Protein AF-A0A1M6Q8V7-F1 (afdb_monomer)

Radius of gyration: 26.51 Å; Cα contacts (8 Å, |Δi|>4): 305; chains: 1; bounding box: 78×66×39 Å

Foldseek 3Di:
DDDDDDDDDDDDDDDDDDDDDPPPPVPPPVPFDKWKWFWADDDPQWTFTHTFADQDPDRTAHEDPVVSVVCPPAFGRFIKIFTADPVRYTPDIDGDFKDKHKWFWAAAPDQFWTWTHTNNDIDIAGEDPVCSVVSNPDDGRFIKIWMWGDDPPRPHHTYTPDIDGD

Structure (mmCIF, N/CA/C/O backbone):
data_AF-A0A1M6Q8V7-F1
#
_entry.id   AF-A0A1M6Q8V7-F1
#
loop_
_atom_site.group_PDB
_atom_site.id
_atom_site.type_symbol
_atom_site.label_atom_id
_atom_site.label_alt_id
_atom_site.label_comp_id
_atom_site.label_asym_id
_atom_site.label_entity_id
_atom_site.label_seq_id
_atom_site.pdbx_PDB_ins_code
_atom_site.Cartn_x
_atom_site.Cartn_y
_atom_site.Cartn_z
_atom_site.occupancy
_atom_site.B_iso_or_equiv
_atom_site.auth_seq_id
_atom_site.auth_comp_id
_atom_site.auth_asym_id
_atom_site.auth_atom_id
_atom_site.pdbx_PDB_model_num
ATOM 1 N N . MET A 1 1 ? 54.746 -54.503 -1.068 1.00 40.50 1 MET A N 1
ATOM 2 C CA . MET A 1 1 ? 55.202 -53.219 -1.640 1.00 40.50 1 MET A CA 1
ATOM 3 C C . MET A 1 1 ? 54.929 -52.118 -0.617 1.00 40.50 1 MET A C 1
ATOM 5 O O . MET A 1 1 ? 53.778 -51.964 -0.250 1.00 40.50 1 MET A O 1
ATOM 9 N N . LYS A 1 2 ? 56.002 -51.460 -0.138 1.00 38.53 2 LYS A N 1
ATOM 10 C CA . LYS A 1 2 ? 56.105 -50.197 0.644 1.00 38.53 2 LYS A CA 1
ATOM 11 C C . LYS A 1 2 ? 55.277 -50.088 1.949 1.00 38.53 2 LYS A C 1
ATOM 13 O O . LYS A 1 2 ? 54.084 -49.847 1.904 1.00 38.53 2 LYS A O 1
ATOM 18 N N . MET A 1 3 ? 55.810 -50.472 3.116 1.00 32.41 3 MET A N 1
ATOM 19 C CA . MET A 1 3 ? 56.759 -49.791 4.037 1.00 32.41 3 MET A CA 1
ATOM 20 C C . MET A 1 3 ? 56.140 -48.635 4.851 1.00 32.41 3 MET A C 1
ATOM 22 O O . MET A 1 3 ? 55.889 -47.554 4.331 1.00 32.41 3 MET A O 1
ATOM 26 N N . LYS A 1 4 ? 55.942 -48.900 6.154 1.00 43.25 4 LYS A N 1
ATOM 27 C CA . LYS A 1 4 ? 55.753 -47.914 7.227 1.00 43.25 4 LYS A CA 1
ATOM 28 C C . LYS A 1 4 ? 57.006 -47.044 7.331 1.00 43.25 4 LYS A C 1
ATOM 30 O O . LYS A 1 4 ? 58.093 -47.600 7.468 1.00 43.25 4 LYS A O 1
ATOM 35 N N . ILE A 1 5 ? 56.843 -45.724 7.375 1.00 42.91 5 ILE A N 1
ATOM 36 C CA . ILE A 1 5 ? 57.825 -44.822 7.982 1.00 42.91 5 ILE A CA 1
ATOM 37 C C . ILE A 1 5 ? 57.082 -43.883 8.929 1.00 42.91 5 ILE A C 1
ATOM 39 O O . ILE A 1 5 ? 56.205 -43.113 8.552 1.00 42.91 5 ILE A O 1
ATOM 43 N N . LEU A 1 6 ? 57.445 -44.068 10.190 1.00 34.81 6 LEU A N 1
ATOM 44 C CA . LEU A 1 6 ? 57.258 -43.201 11.332 1.00 34.81 6 LEU A CA 1
ATOM 45 C C . LEU A 1 6 ? 58.005 -41.875 11.087 1.00 34.81 6 LEU A C 1
ATOM 47 O O . LEU A 1 6 ? 59.057 -41.879 10.449 1.00 34.81 6 LEU A O 1
ATOM 51 N N . THR A 1 7 ? 57.559 -40.815 11.756 1.00 37.06 7 THR A N 1
ATOM 52 C CA . THR A 1 7 ? 58.383 -39.868 12.540 1.00 37.06 7 THR A CA 1
ATOM 53 C C . THR A 1 7 ? 58.221 -38.381 12.184 1.00 37.06 7 THR A C 1
ATOM 55 O O . THR A 1 7 ? 58.501 -37.938 11.078 1.00 37.06 7 THR A O 1
ATOM 58 N N . LEU A 1 8 ? 57.924 -37.649 13.263 1.00 31.33 8 LEU A N 1
ATOM 59 C CA . LEU A 1 8 ? 58.481 -36.365 13.695 1.00 31.33 8 LEU A CA 1
ATOM 60 C C . LEU A 1 8 ? 57.650 -35.093 13.460 1.00 31.33 8 LEU A C 1
ATOM 62 O O . LEU A 1 8 ? 57.595 -34.501 12.389 1.00 31.33 8 LEU A O 1
ATOM 66 N N . VAL A 1 9 ? 57.076 -34.662 14.583 1.00 35.31 9 VAL A N 1
ATOM 67 C CA . VAL A 1 9 ? 56.631 -33.311 14.912 1.00 35.31 9 VAL A CA 1
ATOM 68 C C . VAL A 1 9 ? 57.803 -32.336 14.790 1.00 35.31 9 VAL A C 1
ATOM 70 O O . VAL A 1 9 ? 58.847 -32.557 15.399 1.00 35.31 9 VAL A O 1
ATOM 73 N N . PHE A 1 10 ? 57.585 -31.216 14.103 1.00 34.28 10 PHE A N 1
ATOM 74 C CA . PHE A 1 10 ? 58.316 -29.975 14.347 1.00 34.28 10 PHE A CA 1
ATOM 75 C C . PHE A 1 10 ? 57.306 -28.848 14.553 1.00 34.28 10 PHE A C 1
ATOM 77 O O . PHE A 1 10 ? 56.595 -28.443 13.637 1.00 34.28 10 PHE A O 1
ATOM 84 N N . ILE A 1 11 ? 57.241 -28.369 15.793 1.00 37.28 11 ILE A N 1
ATOM 85 C CA . ILE A 1 11 ? 56.658 -27.077 16.143 1.00 37.28 11 ILE A CA 1
ATOM 86 C C . ILE A 1 11 ? 57.679 -26.024 15.717 1.00 37.28 11 ILE A C 1
ATOM 88 O O . ILE A 1 11 ? 58.816 -26.053 16.186 1.00 37.28 11 ILE A O 1
ATOM 92 N N . LEU A 1 12 ? 57.271 -25.085 14.866 1.00 30.94 12 LEU A N 1
ATOM 93 C CA . LEU A 1 12 ? 58.009 -23.846 14.658 1.00 30.94 12 LEU A CA 1
ATOM 94 C C . LEU A 1 12 ? 57.045 -22.674 14.826 1.00 30.94 12 LEU A C 1
ATOM 96 O O . LEU A 1 12 ? 56.241 -22.358 13.954 1.00 30.94 12 LEU A O 1
ATOM 100 N N . ILE A 1 13 ? 57.118 -22.078 16.011 1.00 38.06 13 ILE A N 1
ATOM 101 C CA . ILE A 1 13 ? 56.519 -20.791 16.342 1.00 38.06 13 ILE A CA 1
ATOM 102 C C . ILE A 1 13 ? 57.354 -19.730 15.626 1.00 38.06 13 ILE A C 1
ATOM 104 O O . ILE A 1 13 ? 58.537 -19.585 15.921 1.00 38.06 13 ILE A O 1
ATOM 108 N N . PHE A 1 14 ? 56.735 -18.967 14.729 1.00 35.34 14 PHE A N 1
ATOM 109 C CA . PHE A 1 14 ? 57.243 -17.655 14.342 1.00 35.34 14 PHE A CA 1
ATOM 110 C C . PHE A 1 14 ? 56.228 -16.598 14.765 1.00 35.34 14 PHE A C 1
ATOM 112 O O . PHE A 1 14 ? 55.215 -16.370 14.109 1.00 35.34 14 PHE A O 1
ATOM 119 N N . LEU A 1 15 ? 56.526 -15.965 15.902 1.00 33.78 15 LEU A N 1
ATOM 120 C CA . LEU A 1 15 ? 56.080 -14.612 16.194 1.00 33.78 15 LEU A CA 1
ATOM 121 C C . LEU A 1 15 ? 56.788 -13.695 15.190 1.00 33.78 15 LEU A C 1
ATOM 123 O O . LEU A 1 15 ? 58.005 -13.529 15.262 1.00 33.78 15 LEU A O 1
ATOM 127 N N . ILE A 1 16 ? 56.037 -13.092 14.274 1.00 40.97 16 ILE A N 1
ATOM 128 C CA . ILE A 1 16 ? 56.464 -11.859 13.616 1.00 40.97 16 ILE A CA 1
ATOM 129 C C . ILE A 1 16 ? 55.384 -10.827 13.895 1.00 40.97 16 ILE A C 1
ATOM 131 O O . ILE A 1 16 ? 54.350 -10.762 13.236 1.00 40.97 16 ILE A O 1
ATOM 135 N N . THR A 1 17 ? 55.647 -10.030 14.921 1.00 42.56 17 THR A N 1
ATOM 136 C CA . THR A 1 17 ? 55.065 -8.707 15.083 1.00 42.56 17 THR A CA 1
ATOM 137 C C . THR A 1 17 ? 55.663 -7.828 13.988 1.00 42.56 17 THR A C 1
ATOM 139 O O . THR A 1 17 ? 56.869 -7.588 13.986 1.00 42.56 17 THR A O 1
ATOM 142 N N . SER A 1 18 ? 54.847 -7.338 13.059 1.00 34.31 18 SER A N 1
ATOM 143 C CA . SER A 1 18 ? 55.169 -6.098 12.358 1.00 34.31 18 SER A CA 1
ATOM 144 C C . SER A 1 18 ? 53.894 -5.362 11.980 1.00 34.31 18 SER A C 1
ATOM 146 O O . SER A 1 18 ? 52.926 -5.944 11.497 1.00 34.31 18 SER A O 1
ATOM 148 N N . CYS A 1 19 ? 53.918 -4.081 12.316 1.00 28.62 19 CYS A N 1
ATOM 149 C CA . CYS A 1 19 ? 52.834 -3.125 12.283 1.00 28.62 19 CYS A CA 1
ATOM 150 C C . CYS A 1 19 ? 52.406 -2.726 10.864 1.00 28.62 19 CYS A C 1
ATOM 152 O O . CYS A 1 19 ? 53.222 -2.638 9.954 1.00 28.62 19 CYS A O 1
ATOM 154 N N . ASN A 1 20 ? 51.141 -2.304 10.805 1.00 37.97 20 ASN A N 1
ATOM 155 C CA . ASN A 1 20 ? 50.580 -1.259 9.949 1.00 37.97 20 ASN A CA 1
ATOM 156 C C . ASN A 1 20 ? 50.547 -1.510 8.437 1.00 37.97 20 ASN A C 1
ATOM 158 O O . ASN A 1 20 ? 51.471 -1.178 7.706 1.00 37.97 20 ASN A O 1
ATOM 162 N N . ASN A 1 21 ? 49.377 -1.946 7.976 1.00 34.28 21 ASN A N 1
ATOM 163 C CA . ASN A 1 21 ? 48.538 -1.129 7.097 1.00 34.28 21 ASN A CA 1
ATOM 164 C C . ASN A 1 21 ? 47.104 -1.645 7.210 1.00 34.28 21 ASN A C 1
ATOM 166 O O . ASN A 1 21 ? 46.651 -2.480 6.432 1.00 34.28 21 ASN A O 1
ATOM 170 N N . THR A 1 22 ? 46.392 -1.168 8.229 1.00 39.44 22 THR A N 1
ATOM 171 C CA . THR A 1 22 ? 44.934 -1.238 8.228 1.00 39.44 22 THR A CA 1
ATOM 172 C C . THR A 1 22 ? 44.477 -0.177 7.236 1.00 39.44 22 THR A C 1
ATOM 174 O O . THR A 1 22 ? 44.312 0.988 7.594 1.00 39.44 22 THR A O 1
ATOM 177 N N . GLU A 1 23 ? 44.350 -0.556 5.963 1.00 38.31 23 GLU A N 1
ATOM 178 C CA . GLU A 1 23 ? 43.468 0.178 5.066 1.00 38.31 23 GLU A CA 1
ATOM 179 C C . GLU A 1 23 ? 42.097 0.167 5.730 1.00 38.31 23 GLU A C 1
ATOM 181 O O . GLU A 1 23 ? 41.449 -0.868 5.895 1.00 38.31 23 GLU A O 1
ATOM 186 N N . ASN A 1 24 ? 41.724 1.341 6.222 1.00 35.06 24 ASN A N 1
ATOM 187 C CA . ASN A 1 24 ? 40.404 1.636 6.721 1.00 35.06 24 ASN A CA 1
ATOM 188 C C . ASN A 1 24 ? 39.493 1.612 5.492 1.00 35.06 24 ASN A C 1
ATOM 190 O O . ASN A 1 24 ? 39.280 2.632 4.839 1.00 35.06 24 ASN A O 1
ATOM 194 N N . ILE A 1 25 ? 39.056 0.411 5.106 1.00 41.09 25 ILE A N 1
ATOM 195 C CA . ILE A 1 25 ? 37.939 0.249 4.190 1.00 41.09 25 ILE A CA 1
ATOM 196 C C . ILE A 1 25 ? 36.746 0.748 4.985 1.00 41.09 25 ILE A C 1
ATOM 198 O O . ILE A 1 25 ? 36.160 0.025 5.794 1.00 41.09 25 ILE A O 1
ATOM 202 N N . ASP A 1 26 ? 36.467 2.030 4.792 1.00 41.31 26 ASP A N 1
ATOM 203 C CA . ASP A 1 26 ? 35.243 2.684 5.199 1.00 41.31 26 ASP A CA 1
ATOM 204 C C . ASP A 1 26 ? 34.119 1.958 4.447 1.00 41.31 26 ASP A C 1
ATOM 206 O O . ASP A 1 26 ? 33.733 2.313 3.333 1.00 41.31 26 ASP A O 1
ATOM 210 N N . ASN A 1 27 ? 33.666 0.837 5.017 1.00 39.06 27 ASN A N 1
ATOM 211 C CA . ASN A 1 27 ? 32.481 0.098 4.604 1.00 39.06 27 ASN A CA 1
ATOM 212 C C . ASN A 1 27 ? 31.266 0.946 4.977 1.00 39.06 27 ASN A C 1
ATOM 214 O O . ASN A 1 27 ? 30.419 0.555 5.779 1.00 39.06 27 ASN A O 1
ATOM 218 N N . ASN A 1 28 ? 31.171 2.119 4.364 1.00 39.97 28 ASN A N 1
ATOM 219 C CA . ASN A 1 28 ? 29.936 2.850 4.251 1.00 39.97 28 ASN A CA 1
ATOM 220 C C . ASN A 1 28 ? 29.130 2.130 3.162 1.00 39.97 28 ASN A C 1
ATOM 222 O O . ASN A 1 28 ? 28.986 2.603 2.036 1.00 39.97 28 ASN A O 1
ATOM 226 N N . GLN A 1 29 ? 28.676 0.908 3.478 1.00 38.41 29 GLN A N 1
ATOM 227 C CA . GLN A 1 29 ? 27.572 0.300 2.753 1.00 38.41 29 GLN A CA 1
ATOM 228 C C . GLN A 1 29 ? 26.387 1.223 2.993 1.00 38.41 29 GLN A C 1
ATOM 230 O O . GLN A 1 29 ? 25.721 1.151 4.027 1.00 38.41 29 GLN A O 1
ATOM 235 N N . GLU A 1 30 ? 26.205 2.153 2.060 1.00 45.81 30 GLU A N 1
ATOM 236 C CA . GLU A 1 30 ? 25.068 3.047 1.993 1.00 45.81 30 GLU A CA 1
ATOM 237 C C . GLU A 1 30 ? 23.825 2.175 2.164 1.00 45.81 30 GLU A C 1
ATOM 239 O O . GLU A 1 30 ? 23.551 1.276 1.366 1.00 45.81 30 GLU A O 1
ATOM 244 N N . LYS A 1 31 ? 23.164 2.328 3.313 1.00 45.94 31 LYS A N 1
ATOM 245 C CA . LYS A 1 31 ? 22.067 1.464 3.728 1.00 45.94 31 LYS A CA 1
ATOM 246 C C . LYS A 1 31 ? 20.936 1.693 2.733 1.00 45.94 31 LYS A C 1
ATOM 248 O O . LYS A 1 31 ? 20.206 2.670 2.862 1.00 45.94 31 LYS A O 1
ATOM 253 N N . SER A 1 32 ? 20.839 0.838 1.714 1.00 63.41 32 SER A N 1
ATOM 254 C CA . SER A 1 32 ? 19.838 0.975 0.661 1.00 63.41 32 SER A CA 1
ATOM 255 C C . SER A 1 32 ? 18.462 0.990 1.316 1.00 63.41 32 SER A C 1
ATOM 257 O O . SER A 1 32 ? 18.070 0.002 1.945 1.00 63.41 32 SER A O 1
ATOM 259 N N . VAL A 1 33 ? 17.758 2.115 1.227 1.00 79.69 33 VAL A N 1
ATOM 260 C CA . VAL A 1 33 ? 16.410 2.237 1.778 1.00 79.69 33 VAL A CA 1
ATOM 261 C C . VAL A 1 33 ? 15.487 1.391 0.909 1.00 79.69 33 VAL A C 1
ATOM 263 O O . VAL A 1 33 ? 15.393 1.609 -0.297 1.00 79.69 33 VAL A O 1
ATOM 266 N N . GLU A 1 34 ? 14.840 0.398 1.513 1.00 91.19 34 GLU A N 1
ATOM 267 C CA . GLU A 1 34 ? 13.800 -0.382 0.848 1.00 91.19 34 GLU A CA 1
ATOM 268 C C . GLU A 1 34 ? 12.462 0.353 0.975 1.00 91.19 34 GLU A C 1
ATOM 270 O O . GLU A 1 34 ? 11.991 0.680 2.071 1.00 91.19 34 GLU A O 1
ATOM 275 N N . TYR A 1 35 ? 11.858 0.630 -0.174 1.00 95.06 35 TYR A N 1
ATOM 276 C CA . TYR A 1 35 ? 10.558 1.266 -0.286 1.00 95.06 35 TYR A CA 1
ATOM 277 C C . TYR A 1 35 ? 9.493 0.194 -0.438 1.00 95.06 35 TYR A C 1
ATOM 279 O O . TYR A 1 35 ? 9.713 -0.840 -1.068 1.00 95.06 35 TYR A O 1
ATOM 287 N N . ILE A 1 36 ? 8.318 0.462 0.117 1.00 95.44 36 ILE A N 1
ATOM 288 C CA . ILE A 1 36 ? 7.144 -0.383 -0.048 1.00 95.44 36 ILE A CA 1
ATOM 289 C C . ILE A 1 36 ? 6.040 0.480 -0.622 1.00 95.44 36 ILE A C 1
ATOM 291 O O . ILE A 1 36 ? 5.801 1.599 -0.155 1.00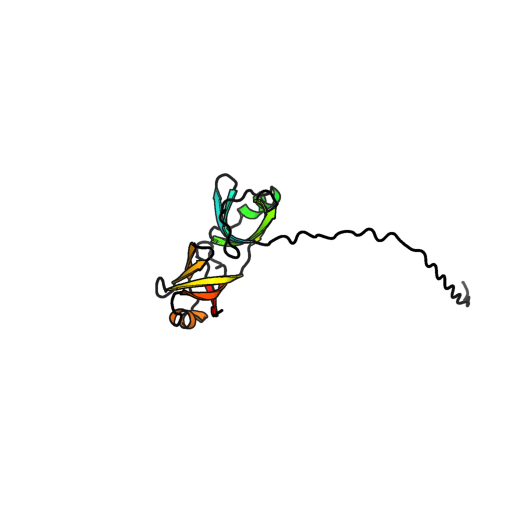 95.44 36 ILE A O 1
ATOM 295 N N . GLY A 1 37 ? 5.372 -0.041 -1.643 1.00 94.75 37 GLY A N 1
ATOM 296 C CA . GLY A 1 37 ? 4.335 0.695 -2.336 1.00 94.75 37 GLY A CA 1
ATOM 297 C C . GLY A 1 37 ? 3.271 -0.188 -2.956 1.00 94.75 37 GLY A C 1
ATOM 298 O O . GLY A 1 37 ? 3.371 -1.414 -2.980 1.00 94.75 37 GLY A O 1
ATOM 299 N N . ILE A 1 38 ? 2.245 0.484 -3.461 1.00 93.94 38 ILE A N 1
ATOM 300 C CA . ILE A 1 38 ? 1.154 -0.107 -4.224 1.00 93.94 38 ILE A CA 1
ATOM 301 C C . ILE A 1 38 ? 1.376 0.270 -5.685 1.00 93.94 38 ILE A C 1
ATOM 303 O O . ILE A 1 38 ? 1.342 1.452 -6.044 1.00 93.94 38 ILE A O 1
ATOM 307 N N . TYR A 1 39 ? 1.633 -0.726 -6.525 1.00 94.31 39 TYR A N 1
ATOM 308 C CA . TYR A 1 39 ? 1.856 -0.525 -7.950 1.00 94.31 39 TYR A CA 1
ATOM 309 C C . TYR A 1 39 ? 0.550 -0.154 -8.662 1.00 94.31 39 TYR A C 1
ATOM 311 O O . TYR A 1 39 ? -0.456 -0.841 -8.538 1.00 94.31 39 TYR A O 1
ATOM 319 N N . GLN A 1 40 ? 0.555 0.930 -9.432 1.00 93.06 40 GLN A N 1
ATOM 320 C CA . GLN A 1 40 ? -0.625 1.479 -10.110 1.00 93.06 40 GLN A CA 1
ATOM 321 C C . GLN A 1 40 ? -0.610 1.272 -11.633 1.00 93.06 40 GLN A C 1
ATOM 323 O O . GLN A 1 40 ? -1.587 1.616 -12.299 1.00 93.06 40 GLN A O 1
ATOM 328 N N . GLY A 1 41 ? 0.469 0.712 -12.189 1.00 93.31 41 GLY A N 1
ATOM 329 C CA . GLY A 1 41 ? 0.632 0.469 -13.627 1.00 93.31 41 GLY A CA 1
ATOM 330 C C . GLY A 1 41 ? 1.807 1.224 -14.260 1.00 93.31 41 GLY A C 1
ATOM 331 O O . GLY A 1 41 ? 2.505 2.000 -13.601 1.00 93.31 41 GLY A O 1
ATOM 332 N N . LEU A 1 42 ? 2.028 0.990 -15.558 1.00 94.06 42 LEU A N 1
ATOM 333 C CA . LEU A 1 42 ? 2.999 1.723 -16.377 1.00 94.06 42 LEU A CA 1
ATOM 334 C C . LEU A 1 42 ? 2.350 2.931 -17.063 1.00 94.06 42 LEU A C 1
ATOM 336 O O . LEU A 1 42 ? 1.278 2.818 -17.653 1.00 94.06 42 LEU A O 1
ATOM 340 N N . TYR A 1 43 ? 3.043 4.070 -17.044 1.00 91.56 43 TYR A N 1
ATOM 341 C CA . TYR A 1 43 ? 2.656 5.296 -17.742 1.00 91.56 43 TYR A CA 1
ATOM 342 C C . TYR A 1 43 ? 3.897 5.940 -18.367 1.00 91.56 43 TYR A C 1
ATOM 344 O O . TYR A 1 43 ? 4.800 6.360 -17.644 1.00 91.56 43 TYR A O 1
ATOM 352 N N . ASN A 1 44 ? 3.940 6.048 -19.700 1.00 89.56 44 ASN A N 1
ATOM 353 C CA . ASN A 1 44 ? 5.088 6.595 -20.444 1.00 89.56 44 ASN A CA 1
ATOM 354 C C . ASN A 1 44 ? 6.431 5.975 -19.997 1.00 89.56 44 ASN A C 1
ATOM 356 O O . ASN A 1 44 ? 7.346 6.697 -19.604 1.00 89.56 44 ASN A O 1
ATOM 360 N N . ASP A 1 45 ? 6.505 4.640 -19.977 1.00 88.62 45 ASP A N 1
ATOM 361 C CA . ASP A 1 45 ? 7.660 3.832 -19.536 1.00 88.62 45 ASP A CA 1
ATOM 362 C C . ASP A 1 45 ? 8.095 3.997 -18.067 1.00 88.62 45 ASP A C 1
ATOM 364 O O . ASP A 1 45 ? 9.108 3.433 -17.649 1.00 88.62 45 ASP A O 1
ATOM 368 N N . ASN A 1 46 ? 7.318 4.719 -17.258 1.00 94.75 46 ASN A N 1
ATOM 369 C CA . ASN A 1 46 ? 7.534 4.831 -15.819 1.00 94.75 46 ASN A CA 1
ATOM 370 C C . ASN A 1 46 ? 6.543 3.956 -15.054 1.00 94.75 46 ASN A C 1
ATOM 372 O O . ASN A 1 46 ? 5.369 3.870 -15.417 1.00 94.75 46 ASN A O 1
ATOM 376 N N . ALA A 1 47 ? 6.989 3.362 -13.950 1.00 95.94 47 ALA A N 1
ATOM 377 C CA . ALA A 1 47 ? 6.088 2.739 -12.994 1.00 95.94 47 ALA A CA 1
ATOM 378 C C . ALA A 1 47 ? 5.440 3.809 -12.120 1.00 95.94 47 ALA A C 1
ATOM 380 O O . ALA A 1 47 ? 6.130 4.625 -11.502 1.00 95.94 47 ALA A O 1
ATOM 381 N N . LYS A 1 48 ? 4.109 3.783 -12.042 1.00 95.69 48 LYS A N 1
ATOM 382 C CA . LYS A 1 48 ? 3.371 4.567 -11.061 1.00 95.69 48 LYS A CA 1
ATOM 383 C C . LYS A 1 48 ? 3.216 3.751 -9.785 1.00 95.69 48 LYS A C 1
ATOM 385 O O . LYS A 1 48 ? 2.697 2.641 -9.837 1.00 95.69 48 LYS A O 1
ATOM 390 N N . ILE A 1 49 ? 3.700 4.270 -8.663 1.00 94.88 49 ILE A N 1
ATOM 391 C CA . ILE A 1 49 ? 3.725 3.566 -7.377 1.00 94.88 49 ILE A CA 1
ATOM 392 C C . ILE A 1 49 ? 3.345 4.541 -6.273 1.00 94.88 49 ILE A C 1
ATOM 394 O O . ILE A 1 49 ? 3.984 5.579 -6.104 1.00 94.88 49 ILE A O 1
ATOM 398 N N . ASP A 1 50 ? 2.334 4.186 -5.491 1.00 93.56 50 ASP A N 1
ATOM 399 C CA . ASP A 1 50 ? 2.023 4.894 -4.256 1.00 93.56 50 ASP A CA 1
ATOM 400 C C . ASP A 1 50 ? 2.867 4.317 -3.117 1.00 93.56 50 ASP A C 1
ATOM 402 O O . ASP A 1 50 ? 2.628 3.202 -2.662 1.00 93.56 50 ASP A O 1
ATOM 406 N N . VAL A 1 51 ? 3.888 5.060 -2.687 1.00 94.38 51 VAL A N 1
ATOM 407 C CA . VAL A 1 51 ? 4.759 4.680 -1.565 1.00 94.38 51 VAL A CA 1
ATOM 408 C C . VAL A 1 51 ? 4.001 4.827 -0.248 1.00 94.38 51 VAL A C 1
ATOM 410 O O . VAL A 1 51 ? 3.377 5.861 -0.004 1.00 94.38 51 VAL A O 1
ATOM 413 N N . ILE A 1 52 ? 4.060 3.798 0.602 1.00 93.06 52 ILE A N 1
ATOM 414 C CA . ILE A 1 52 ? 3.239 3.718 1.821 1.00 93.06 52 ILE A CA 1
ATOM 415 C C . ILE A 1 52 ? 4.051 3.634 3.120 1.00 93.06 52 ILE A C 1
ATOM 417 O O . ILE A 1 52 ? 3.570 4.083 4.160 1.00 93.06 52 ILE A O 1
ATOM 421 N N . ASN A 1 53 ? 5.283 3.110 3.099 1.00 89.75 53 ASN A N 1
ATOM 422 C CA . ASN A 1 53 ? 6.063 2.906 4.329 1.00 89.75 53 ASN A CA 1
ATOM 423 C C . ASN A 1 53 ? 6.819 4.152 4.812 1.00 89.75 53 ASN A C 1
ATOM 425 O O . ASN A 1 53 ? 7.090 4.260 6.008 1.00 89.75 53 ASN A O 1
ATOM 429 N N . ILE A 1 54 ? 7.146 5.084 3.914 1.00 86.12 54 ILE A N 1
ATOM 430 C CA . ILE A 1 54 ? 7.855 6.327 4.239 1.00 86.12 54 ILE A CA 1
ATOM 431 C C . ILE A 1 54 ? 7.269 7.526 3.480 1.00 86.12 54 ILE A C 1
ATOM 433 O O . ILE A 1 54 ? 6.730 7.332 2.386 1.00 86.12 54 ILE A O 1
ATOM 437 N N . PRO A 1 55 ? 7.371 8.755 4.025 1.00 83.62 55 PRO A N 1
ATOM 438 C CA . PRO A 1 55 ? 6.926 9.954 3.325 1.00 83.62 55 PRO A CA 1
ATOM 439 C C . PRO A 1 55 ? 7.695 10.117 2.020 1.00 83.62 55 PRO A C 1
ATOM 441 O O . PRO A 1 55 ? 8.923 10.219 2.021 1.00 83.62 55 PRO A O 1
ATOM 444 N N . TYR A 1 56 ? 6.974 10.116 0.903 1.00 83.00 56 TYR A N 1
ATOM 445 C CA . TYR A 1 56 ? 7.582 10.247 -0.411 1.00 83.00 56 TYR A CA 1
ATOM 446 C C . TYR A 1 56 ? 6.596 10.906 -1.379 1.00 83.00 56 TYR A C 1
ATOM 448 O O . TYR A 1 56 ? 5.492 10.413 -1.604 1.00 83.00 56 TYR A O 1
ATOM 456 N N . GLU A 1 57 ? 6.979 12.062 -1.917 1.00 80.69 57 GLU A N 1
ATOM 457 C CA . GLU A 1 57 ? 6.086 12.906 -2.726 1.00 80.69 57 GLU A CA 1
ATOM 458 C C . GLU A 1 57 ? 6.020 12.469 -4.195 1.00 80.69 57 GLU A C 1
ATOM 460 O O . GLU A 1 57 ? 5.062 12.782 -4.905 1.00 80.69 57 GLU A O 1
ATOM 465 N N . TYR A 1 58 ? 7.014 11.709 -4.658 1.00 84.44 58 TYR A N 1
ATOM 466 C CA . TYR A 1 58 ? 7.065 11.199 -6.022 1.00 84.44 58 TYR A CA 1
ATOM 467 C C . TYR A 1 58 ? 6.344 9.856 -6.121 1.00 84.44 58 TYR A C 1
ATOM 469 O O . TYR A 1 58 ? 6.541 8.963 -5.306 1.00 84.44 58 TYR A O 1
ATOM 477 N N . ASN A 1 59 ? 5.527 9.684 -7.155 1.00 90.94 59 ASN A N 1
ATOM 478 C CA . ASN A 1 59 ? 4.851 8.414 -7.424 1.00 90.94 59 ASN A CA 1
ATOM 479 C C . ASN A 1 59 ? 5.108 7.882 -8.833 1.00 90.94 59 ASN A C 1
ATOM 481 O O . ASN A 1 59 ? 4.433 6.954 -9.252 1.00 90.94 59 ASN A O 1
ATOM 485 N N . SER A 1 60 ? 6.040 8.475 -9.579 1.00 94.81 60 SER A N 1
ATOM 486 C CA . SER A 1 60 ? 6.387 8.072 -10.941 1.00 94.81 60 SER A CA 1
ATOM 487 C C . SER A 1 60 ? 7.878 7.802 -11.010 1.00 94.81 60 SER A C 1
ATOM 489 O O . SER A 1 60 ? 8.680 8.714 -10.813 1.00 94.81 60 SER A O 1
ATOM 491 N N . PHE A 1 61 ? 8.236 6.563 -11.321 1.00 95.75 61 PHE A N 1
ATOM 492 C CA . PHE A 1 61 ? 9.604 6.078 -11.235 1.00 95.75 61 PHE A CA 1
ATOM 493 C C . PHE A 1 61 ? 10.075 5.535 -12.573 1.00 95.75 61 PHE A C 1
ATOM 495 O O . PHE A 1 61 ? 9.386 4.738 -13.215 1.00 95.75 61 PHE A O 1
ATOM 502 N N . LYS A 1 62 ? 11.284 5.931 -12.968 1.00 96.25 62 LYS A N 1
ATOM 503 C CA . LYS A 1 62 ? 11.974 5.287 -14.085 1.00 96.25 62 LYS A CA 1
ATOM 504 C C . LYS A 1 62 ? 12.385 3.881 -13.676 1.00 96.25 62 LYS A C 1
ATOM 506 O O . LYS A 1 62 ? 12.660 3.626 -12.507 1.00 96.25 62 LYS A O 1
ATOM 511 N N . LEU A 1 63 ? 12.471 2.993 -14.653 1.00 96.75 63 LEU A N 1
ATOM 512 C CA . LEU A 1 63 ? 12.847 1.601 -14.443 1.00 96.75 63 LEU A CA 1
ATOM 513 C C . LEU A 1 63 ? 14.218 1.325 -15.055 1.00 96.75 63 LEU A C 1
ATOM 515 O O . LEU A 1 63 ? 14.493 1.766 -16.178 1.00 96.75 63 LEU A O 1
ATOM 519 N N . SER A 1 64 ? 15.060 0.580 -14.336 1.00 95.81 64 SER A N 1
ATOM 520 C CA . SER A 1 64 ? 16.239 -0.048 -14.931 1.00 95.81 64 SER A CA 1
ATOM 521 C C . SER A 1 64 ? 15.815 -1.039 -16.020 1.00 95.81 64 SER A C 1
ATOM 523 O O . SER A 1 64 ? 14.672 -1.502 -16.051 1.00 95.81 64 SER A O 1
ATOM 525 N N . GLU A 1 65 ? 16.726 -1.373 -16.932 1.00 93.62 65 GLU A N 1
ATOM 526 C CA . GLU A 1 65 ? 16.409 -2.293 -18.030 1.00 93.62 65 GLU A CA 1
ATOM 527 C C . GLU A 1 65 ? 16.014 -3.689 -17.523 1.00 93.62 65 GLU A C 1
ATOM 529 O O . GLU A 1 65 ? 15.074 -4.294 -18.039 1.00 93.62 65 GLU A O 1
ATOM 534 N N . ASP A 1 66 ? 16.655 -4.149 -16.447 1.00 91.69 66 ASP A N 1
ATOM 535 C CA . ASP A 1 66 ? 16.340 -5.426 -15.803 1.00 91.69 66 ASP A CA 1
ATOM 536 C C . ASP A 1 66 ? 14.913 -5.428 -15.226 1.00 91.69 66 ASP A C 1
ATOM 538 O O . ASP A 1 66 ? 14.156 -6.382 -15.422 1.00 91.69 66 ASP A O 1
ATOM 542 N N . VAL A 1 67 ? 14.496 -4.326 -14.590 1.00 95.50 67 VAL A N 1
ATOM 543 C CA . VAL A 1 67 ? 13.159 -4.198 -13.985 1.00 95.50 67 VAL A CA 1
ATOM 544 C C . VAL A 1 67 ? 12.058 -4.029 -15.036 1.00 95.50 67 VAL A C 1
ATOM 546 O O . VAL A 1 67 ? 10.950 -4.538 -14.855 1.00 95.50 67 VAL A O 1
ATOM 549 N N . LYS A 1 68 ? 12.332 -3.372 -16.172 1.00 93.88 68 LYS A N 1
ATOM 550 C CA . LYS A 1 68 ? 11.342 -3.228 -17.261 1.00 93.88 68 LYS A CA 1
ATOM 551 C C . LYS A 1 68 ? 10.818 -4.566 -17.768 1.00 93.88 68 LYS A C 1
ATOM 553 O O . LYS A 1 68 ? 9.684 -4.635 -18.242 1.00 93.88 68 LYS A O 1
ATOM 558 N N . ASN A 1 69 ? 11.638 -5.612 -17.719 1.00 87.75 69 ASN A N 1
ATOM 559 C CA . ASN A 1 69 ? 11.220 -6.936 -18.156 1.00 87.75 69 ASN A CA 1
ATOM 560 C C . ASN A 1 69 ? 10.420 -7.673 -17.081 1.00 87.75 69 ASN A C 1
ATOM 562 O O . ASN A 1 69 ? 9.418 -8.289 -17.429 1.00 87.75 69 ASN A O 1
ATOM 566 N N . SER A 1 70 ? 10.795 -7.562 -15.803 1.00 89.25 70 SER A N 1
ATOM 567 C CA . SER A 1 70 ? 10.095 -8.254 -14.711 1.00 89.25 70 SER A CA 1
ATOM 568 C C . SER A 1 70 ? 8.734 -7.643 -14.369 1.00 89.25 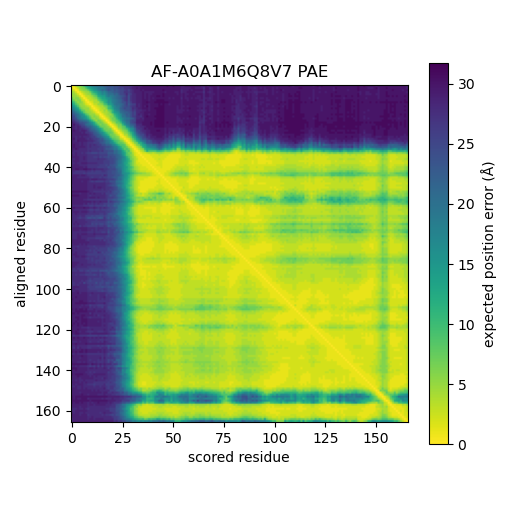70 SER A C 1
ATOM 570 O O . SER A 1 70 ? 7.822 -8.362 -13.967 1.00 89.25 70 SER A O 1
ATOM 572 N N . ILE A 1 71 ? 8.562 -6.330 -14.548 1.00 91.00 71 ILE A N 1
ATOM 573 C CA . ILE A 1 71 ? 7.328 -5.635 -14.156 1.0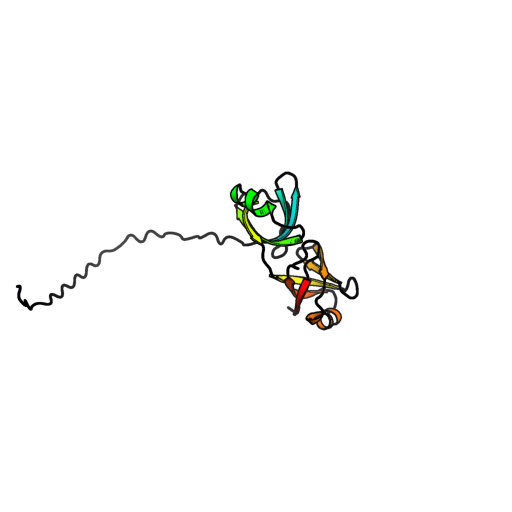0 91.00 71 ILE A CA 1
ATOM 574 C C . ILE A 1 71 ? 6.134 -5.926 -15.078 1.00 91.00 71 ILE A C 1
ATOM 576 O O . ILE A 1 71 ? 4.997 -5.645 -14.711 1.00 91.00 71 ILE A O 1
ATOM 580 N N . LYS A 1 72 ? 6.359 -6.482 -16.276 1.00 85.62 72 LYS A N 1
ATOM 581 C CA . LYS A 1 72 ? 5.295 -6.730 -17.270 1.00 85.62 72 LYS A CA 1
ATOM 582 C C . LYS A 1 72 ? 4.204 -7.675 -16.760 1.00 85.62 72 LYS A C 1
ATOM 584 O O . LYS A 1 72 ? 3.068 -7.569 -17.208 1.00 85.62 72 LYS A O 1
ATOM 589 N N . ASP A 1 73 ? 4.547 -8.535 -15.804 1.00 83.94 73 ASP A N 1
ATOM 590 C CA . ASP A 1 73 ? 3.635 -9.513 -15.206 1.00 83.94 73 ASP A CA 1
ATOM 591 C C . ASP A 1 73 ? 2.947 -8.993 -13.930 1.00 83.94 73 ASP A C 1
ATOM 593 O O . ASP A 1 73 ? 2.166 -9.705 -13.297 1.00 83.94 73 ASP A O 1
ATOM 597 N N . TYR A 1 74 ? 3.233 -7.755 -13.513 1.00 89.12 74 TYR A N 1
ATOM 598 C CA . TYR A 1 74 ? 2.664 -7.183 -12.298 1.00 89.12 74 TYR A CA 1
ATOM 599 C C . TYR A 1 74 ? 1.268 -6.641 -12.586 1.00 89.12 74 TYR A C 1
ATOM 601 O O . TYR A 1 74 ? 1.038 -5.901 -13.543 1.00 89.12 74 TYR A O 1
ATOM 609 N N . SER A 1 75 ? 0.327 -6.987 -11.713 1.00 88.56 75 SER A N 1
ATOM 610 C CA . SER A 1 75 ? -1.038 -6.483 -11.794 1.00 88.56 75 SER A CA 1
ATOM 611 C C . SER A 1 75 ? -1.148 -5.123 -11.119 1.00 88.56 75 SER A C 1
ATOM 613 O O . SER A 1 75 ? -0.426 -4.809 -10.172 1.00 88.56 75 SER A O 1
ATOM 615 N N . LYS A 1 76 ? -2.083 -4.294 -11.584 1.00 90.06 76 LYS A N 1
ATOM 616 C CA . LYS A 1 76 ? -2.441 -3.077 -10.854 1.00 90.06 76 LYS A CA 1
ATOM 617 C C . LYS A 1 76 ? -2.852 -3.445 -9.421 1.00 90.06 76 LYS A C 1
ATOM 619 O O . LYS A 1 76 ? -3.443 -4.490 -9.195 1.00 90.06 76 LYS A O 1
ATOM 624 N N . ASN A 1 77 ? -2.548 -2.567 -8.475 1.00 89.56 77 ASN A N 1
ATOM 625 C CA . ASN A 1 77 ? -2.733 -2.733 -7.037 1.00 89.56 77 ASN A CA 1
ATOM 626 C C . ASN A 1 77 ? -1.848 -3.804 -6.380 1.00 89.56 77 ASN A C 1
ATOM 628 O O . ASN A 1 77 ? -2.028 -4.068 -5.193 1.00 89.56 77 ASN A O 1
ATOM 632 N N . SER A 1 78 ? -0.865 -4.363 -7.098 1.00 91.50 78 SER A N 1
ATOM 633 C CA . SER A 1 78 ? 0.149 -5.235 -6.505 1.00 91.50 78 SER A CA 1
ATOM 634 C C . SER A 1 78 ? 0.904 -4.530 -5.378 1.00 91.50 78 SER A C 1
ATOM 636 O O . SER A 1 78 ? 1.431 -3.426 -5.557 1.00 91.50 78 SER A O 1
ATOM 638 N N . LEU A 1 79 ? 1.005 -5.198 -4.233 1.00 93.75 79 LEU A N 1
ATOM 639 C CA . LEU A 1 79 ? 1.904 -4.807 -3.160 1.00 93.75 79 LEU A CA 1
ATOM 640 C C . LEU A 1 79 ? 3.346 -5.185 -3.527 1.00 93.75 79 LEU A C 1
ATOM 642 O O . LEU A 1 79 ? 3.648 -6.342 -3.829 1.00 93.75 79 LEU A O 1
ATOM 646 N N . ILE A 1 80 ? 4.239 -4.199 -3.493 1.00 95.12 80 ILE A N 1
ATOM 647 C CA . ILE A 1 80 ? 5.617 -4.350 -3.962 1.00 95.12 80 ILE A CA 1
ATOM 648 C C . ILE A 1 80 ? 6.630 -3.800 -2.963 1.00 95.12 80 ILE A C 1
ATOM 650 O O . ILE A 1 80 ? 6.355 -2.820 -2.267 1.00 95.12 80 ILE A O 1
ATOM 654 N N . SER A 1 81 ? 7.827 -4.388 -2.950 1.00 96.00 81 SER A N 1
ATOM 655 C CA . SER A 1 81 ? 9.026 -3.745 -2.413 1.00 96.00 81 SER A CA 1
ATOM 656 C C . SER A 1 81 ? 9.987 -3.383 -3.539 1.00 96.00 81 SER A C 1
ATOM 658 O O . SER A 1 81 ? 10.060 -4.07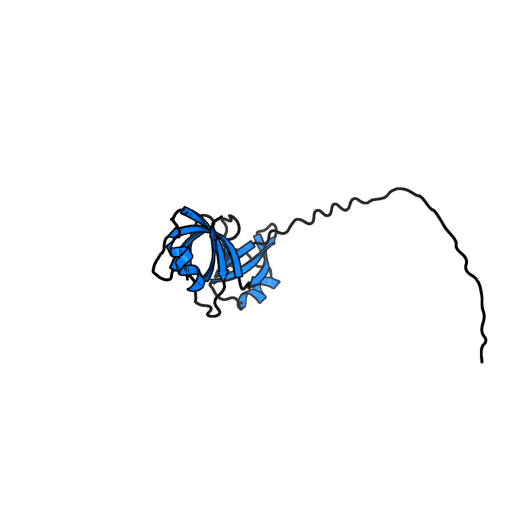1 -4.561 1.00 96.00 81 SER A O 1
ATOM 660 N N . PHE A 1 82 ? 10.690 -2.265 -3.389 1.00 96.31 82 PHE A N 1
ATOM 661 C CA . PHE A 1 82 ? 11.612 -1.788 -4.408 1.00 96.31 82 PHE A CA 1
ATOM 662 C C . PHE A 1 82 ? 12.747 -0.952 -3.826 1.00 96.31 82 PHE A C 1
ATOM 664 O O . PHE A 1 82 ? 12.641 -0.374 -2.741 1.00 96.31 82 PHE A O 1
ATOM 671 N N . LYS A 1 83 ? 13.842 -0.869 -4.579 1.00 95.62 83 LYS A N 1
ATOM 672 C CA . LYS A 1 83 ? 14.965 0.030 -4.298 1.00 95.62 83 LYS A CA 1
ATOM 673 C C . LYS A 1 83 ? 15.131 1.010 -5.439 1.00 95.62 83 LYS A C 1
ATOM 675 O O . LYS A 1 83 ? 14.926 0.654 -6.600 1.00 95.62 83 LYS A O 1
ATOM 680 N N . ILE A 1 84 ? 15.528 2.226 -5.092 1.00 93.50 84 ILE A N 1
ATOM 681 C CA . ILE A 1 84 ? 15.852 3.274 -6.054 1.00 93.50 84 ILE A CA 1
ATOM 682 C C . ILE A 1 84 ? 17.319 3.671 -5.935 1.00 93.50 84 ILE A C 1
ATOM 684 O O . ILE A 1 84 ? 17.893 3.624 -4.847 1.00 93.50 84 ILE A O 1
ATOM 688 N N . ASP A 1 85 ? 17.916 4.071 -7.052 1.00 91.88 85 ASP A N 1
ATOM 689 C CA . ASP A 1 85 ? 19.227 4.714 -7.061 1.00 91.88 85 ASP A CA 1
ATOM 690 C C . ASP A 1 85 ? 19.134 6.217 -6.725 1.00 91.88 85 ASP A C 1
ATOM 692 O O . ASP A 1 85 ? 18.055 6.785 -6.530 1.00 91.88 85 ASP A O 1
ATOM 696 N N . SER A 1 86 ? 20.282 6.899 -6.718 1.00 88.00 86 SER A N 1
ATOM 697 C CA . SER A 1 86 ? 20.376 8.348 -6.476 1.00 88.00 86 SER A CA 1
ATOM 698 C C . SER A 1 86 ? 19.669 9.223 -7.525 1.00 88.00 86 SER A C 1
ATOM 700 O O . SER A 1 86 ? 19.550 10.434 -7.337 1.00 88.00 86 SER A O 1
ATOM 702 N N . LYS A 1 87 ? 19.186 8.636 -8.627 1.00 89.44 87 LYS A N 1
ATOM 703 C CA . LYS A 1 87 ? 18.424 9.294 -9.699 1.00 89.44 87 LYS A CA 1
ATOM 704 C C . LYS A 1 87 ? 16.942 8.899 -9.683 1.00 89.44 87 LYS A C 1
ATOM 706 O O . LYS A 1 87 ? 16.229 9.217 -10.638 1.00 89.44 87 LYS A O 1
ATOM 711 N N . ASN A 1 88 ? 16.476 8.244 -8.616 1.00 87.62 88 ASN A N 1
ATOM 712 C CA . ASN A 1 88 ? 15.119 7.713 -8.464 1.00 87.62 88 ASN A CA 1
ATOM 713 C C . ASN A 1 88 ? 14.736 6.679 -9.543 1.00 87.62 88 ASN A C 1
ATOM 715 O O . ASN A 1 88 ? 13.568 6.577 -9.935 1.00 87.62 88 ASN A O 1
ATOM 719 N N . ILE A 1 89 ? 15.716 5.929 -10.054 1.00 94.00 89 ILE A N 1
ATOM 720 C CA . ILE A 1 89 ? 15.492 4.797 -10.957 1.00 94.00 89 ILE A CA 1
ATOM 721 C C . ILE A 1 89 ? 15.328 3.543 -10.108 1.00 94.00 89 ILE A C 1
ATOM 723 O O . ILE A 1 89 ? 16.187 3.246 -9.282 1.00 94.00 89 ILE A O 1
ATOM 727 N N . ILE A 1 90 ? 14.252 2.789 -10.330 1.00 96.12 90 ILE A N 1
ATOM 728 C CA . ILE A 1 90 ? 14.043 1.500 -9.673 1.00 96.12 90 ILE A CA 1
ATOM 729 C C . ILE A 1 90 ? 15.048 0.496 -10.222 1.00 96.12 90 ILE A C 1
ATOM 731 O O . ILE A 1 90 ? 15.039 0.194 -11.418 1.00 96.12 90 ILE A O 1
ATOM 735 N N . THR A 1 91 ? 15.901 -0.012 -9.339 1.00 95.56 91 THR A N 1
ATOM 736 C CA . THR A 1 91 ? 16.956 -0.982 -9.660 1.00 95.56 91 THR A CA 1
ATOM 737 C C . THR A 1 91 ? 16.589 -2.402 -9.249 1.00 95.56 91 THR A C 1
ATOM 739 O O . THR A 1 91 ? 17.027 -3.348 -9.895 1.00 95.56 91 THR A O 1
ATOM 742 N N . GLU A 1 92 ? 15.741 -2.552 -8.232 1.00 95.81 92 GLU A N 1
ATOM 743 C CA . GLU A 1 92 ? 15.196 -3.826 -7.759 1.00 95.81 92 GLU A CA 1
ATOM 744 C C . GLU A 1 92 ? 13.693 -3.665 -7.500 1.00 95.81 92 GLU A C 1
ATOM 746 O O . GLU A 1 92 ? 13.278 -2.648 -6.941 1.00 95.81 92 GLU A O 1
ATOM 751 N N . LEU A 1 93 ? 12.889 -4.660 -7.883 1.00 95.56 93 LEU A N 1
ATOM 752 C CA . LEU A 1 93 ? 11.434 -4.671 -7.711 1.00 95.56 93 LEU A CA 1
ATOM 753 C C . LEU A 1 93 ? 10.945 -6.097 -7.451 1.00 95.56 93 LEU A C 1
ATOM 755 O O . LEU A 1 93 ? 11.215 -6.991 -8.254 1.00 95.56 93 LEU A O 1
ATOM 759 N N . ASN A 1 94 ? 10.190 -6.286 -6.370 1.00 94.69 94 ASN A N 1
ATOM 760 C CA . ASN A 1 94 ? 9.636 -7.577 -5.976 1.00 94.69 94 ASN A CA 1
ATOM 761 C C . ASN A 1 94 ? 8.154 -7.448 -5.607 1.00 94.69 94 ASN A C 1
ATOM 763 O O . ASN A 1 94 ? 7.772 -6.527 -4.886 1.00 94.69 94 ASN A O 1
ATOM 767 N N . ASN A 1 95 ? 7.329 -8.404 -6.034 1.00 92.38 95 ASN A N 1
ATOM 768 C CA . ASN A 1 95 ? 6.000 -8.614 -5.463 1.00 92.38 95 ASN A CA 1
ATOM 769 C C . ASN A 1 95 ? 6.156 -9.169 -4.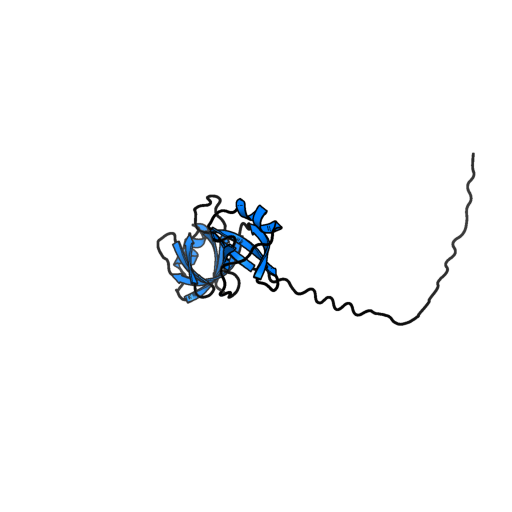050 1.00 92.38 95 ASN A C 1
ATOM 771 O O . ASN A 1 95 ? 6.934 -10.099 -3.821 1.00 92.38 95 ASN A O 1
ATOM 775 N N . ILE A 1 96 ? 5.383 -8.628 -3.115 1.00 93.12 96 ILE A N 1
ATOM 776 C CA . ILE A 1 96 ? 5.343 -9.112 -1.739 1.00 93.12 96 ILE A CA 1
ATOM 777 C C . ILE A 1 96 ? 3.903 -9.427 -1.346 1.00 93.12 96 ILE A C 1
ATOM 779 O O . ILE A 1 96 ? 2.963 -8.744 -1.737 1.00 93.12 96 ILE A O 1
ATOM 783 N N . ASP A 1 97 ? 3.726 -10.477 -0.550 1.00 92.19 97 ASP A N 1
ATOM 784 C CA . ASP A 1 97 ? 2.386 -10.960 -0.200 1.00 92.19 97 ASP A CA 1
ATOM 785 C C . ASP A 1 97 ? 1.745 -10.133 0.924 1.00 92.19 97 ASP A C 1
ATOM 787 O O . ASP A 1 97 ? 0.530 -9.958 0.980 1.00 92.19 97 ASP A O 1
ATOM 791 N N . LYS A 1 98 ? 2.561 -9.603 1.843 1.00 95.50 98 LYS A N 1
ATOM 792 C CA . LYS A 1 98 ? 2.088 -8.823 2.989 1.00 95.50 98 LYS A CA 1
ATOM 793 C C . LYS A 1 98 ? 3.117 -7.824 3.497 1.00 95.50 98 LYS A C 1
ATOM 795 O O . LYS A 1 98 ? 4.319 -8.059 3.394 1.00 95.50 98 LYS A O 1
ATOM 800 N N . VAL A 1 99 ? 2.637 -6.760 4.135 1.00 95.75 99 VAL A N 1
ATOM 801 C CA . VAL A 1 99 ? 3.472 -5.767 4.824 1.00 95.75 99 VAL A CA 1
ATOM 802 C C . VAL A 1 99 ? 2.765 -5.210 6.056 1.00 95.75 99 VAL A C 1
ATOM 804 O O . VAL A 1 99 ? 1.555 -5.010 6.030 1.00 95.75 99 VAL A O 1
ATOM 807 N N . ALA A 1 100 ? 3.521 -4.918 7.115 1.00 95.50 100 ALA A N 1
ATOM 808 C CA . ALA A 1 100 ? 3.057 -4.081 8.217 1.00 95.50 100 ALA A CA 1
ATOM 809 C C . ALA A 1 100 ? 3.403 -2.604 7.962 1.00 95.50 100 ALA A C 1
ATOM 811 O O . ALA A 1 100 ? 4.569 -2.275 7.738 1.00 95.50 100 ALA A O 1
ATOM 812 N N . VAL A 1 101 ? 2.410 -1.716 8.012 1.00 94.44 101 VAL A N 1
ATOM 813 C CA . VAL A 1 101 ? 2.585 -0.269 7.812 1.00 94.44 101 VAL A CA 1
ATOM 814 C C . VAL A 1 101 ? 1.888 0.532 8.904 1.00 94.44 101 VAL A C 1
ATOM 816 O O . VAL A 1 101 ? 0.858 0.122 9.442 1.00 94.44 101 VAL A O 1
ATOM 819 N N . LYS A 1 102 ? 2.472 1.688 9.228 1.00 95.38 102 LYS A N 1
ATOM 820 C CA . LYS A 1 102 ? 1.866 2.675 10.122 1.00 95.38 102 LYS A CA 1
ATOM 821 C C . LYS A 1 102 ? 0.793 3.452 9.375 1.00 95.38 102 LYS A C 1
ATOM 823 O O . LYS A 1 102 ? 1.033 3.906 8.257 1.00 95.38 102 LYS A O 1
ATOM 828 N N . ALA A 1 103 ? -0.349 3.642 10.018 1.00 96.06 103 ALA A N 1
ATOM 829 C CA . ALA A 1 103 ? -1.454 4.423 9.490 1.00 96.06 103 ALA A CA 1
ATOM 830 C C . ALA A 1 103 ? -2.208 5.138 10.615 1.00 96.06 103 ALA A C 1
ATOM 832 O O . ALA A 1 103 ? -2.111 4.757 11.781 1.00 96.06 103 ALA A O 1
ATOM 833 N N . VAL A 1 104 ? -3.002 6.142 10.257 1.00 97.38 104 VAL A N 1
ATOM 834 C CA . VAL A 1 104 ? -4.011 6.731 11.146 1.00 97.38 104 VAL A CA 1
ATOM 835 C C . VAL A 1 104 ? -5.383 6.275 10.671 1.00 97.38 104 VAL A C 1
ATOM 837 O O . VAL A 1 104 ? -5.742 6.494 9.515 1.00 97.38 104 VAL A O 1
ATOM 840 N N . PHE A 1 105 ? -6.146 5.627 11.548 1.00 98.06 105 PHE A N 1
ATOM 841 C CA . PHE A 1 105 ? -7.505 5.191 11.240 1.00 98.06 105 PHE A CA 1
ATOM 842 C C . PHE A 1 105 ? -8.427 6.405 11.054 1.00 98.06 105 PHE A C 1
ATOM 844 O O . PHE A 1 105 ? -8.504 7.257 11.939 1.00 98.06 105 PHE A O 1
ATOM 851 N N . ASN A 1 106 ? -9.117 6.485 9.916 1.00 97.75 106 ASN A N 1
ATOM 852 C CA . ASN A 1 106 ? -9.979 7.613 9.541 1.00 97.75 106 ASN A CA 1
ATOM 853 C C . ASN A 1 106 ? -11.481 7.276 9.580 1.00 97.75 106 ASN A C 1
ATOM 855 O O . ASN A 1 106 ? -12.298 8.138 9.291 1.00 97.75 106 ASN A O 1
ATOM 859 N N . GLY A 1 107 ? -11.843 6.048 9.959 1.00 97.56 107 GLY A N 1
ATOM 860 C CA . GLY A 1 107 ? -13.234 5.610 10.077 1.00 97.56 107 GLY A CA 1
ATOM 861 C C . GLY A 1 107 ? -13.573 4.448 9.149 1.00 97.56 107 GLY A C 1
ATOM 862 O O . GLY A 1 107 ? -12.759 4.003 8.338 1.00 97.56 107 GLY A O 1
ATOM 863 N N . MET A 1 108 ? -14.790 3.928 9.295 1.00 97.06 108 MET A N 1
ATOM 864 C CA . MET A 1 108 ? -15.341 2.923 8.386 1.00 97.06 108 MET A CA 1
ATOM 865 C C . MET A 1 108 ? -15.935 3.621 7.159 1.00 97.06 108 MET A C 1
ATOM 867 O O . MET A 1 108 ? -16.711 4.561 7.311 1.00 97.06 108 MET A O 1
ATOM 871 N N . ALA A 1 109 ? -15.603 3.141 5.960 1.00 94.56 109 ALA A N 1
ATOM 872 C CA . ALA A 1 109 ? -16.241 3.583 4.720 1.00 94.56 109 ALA A CA 1
ATOM 873 C C . ALA A 1 109 ? -17.587 2.863 4.509 1.00 94.56 109 ALA A C 1
ATOM 875 O O . ALA A 1 109 ? -18.563 3.476 4.081 1.00 94.56 109 ALA A O 1
ATOM 876 N N . ASP A 1 110 ? -17.644 1.570 4.847 1.00 93.88 110 ASP A N 1
ATOM 877 C CA . ASP A 1 110 ? -18.866 0.763 4.947 1.00 93.88 110 ASP A CA 1
ATOM 878 C C . ASP A 1 110 ? -18.663 -0.419 5.930 1.00 93.88 110 ASP A C 1
ATOM 880 O O . ASP A 1 110 ? -17.795 -0.369 6.797 1.00 93.88 110 ASP A O 1
ATOM 884 N N . ASP A 1 111 ? -19.460 -1.489 5.840 1.00 90.12 111 ASP A N 1
ATOM 885 C CA . ASP A 1 111 ? -19.367 -2.659 6.727 1.00 90.12 111 ASP A CA 1
ATOM 886 C C . ASP A 1 111 ? -18.115 -3.537 6.515 1.00 90.12 111 ASP A C 1
ATOM 888 O O . ASP A 1 111 ? -17.753 -4.351 7.376 1.00 90.12 111 ASP A O 1
ATOM 892 N N . ARG A 1 112 ? -17.449 -3.392 5.368 1.00 93.25 112 ARG A N 1
ATOM 893 C CA . ARG A 1 112 ? -16.309 -4.206 4.932 1.00 93.25 112 ARG A CA 1
ATOM 894 C C . ARG A 1 112 ? -15.071 -3.384 4.620 1.00 93.25 112 ARG A C 1
ATOM 896 O O . ARG A 1 112 ? -14.004 -3.982 4.527 1.00 93.25 112 ARG A O 1
ATOM 903 N N . PHE A 1 113 ? -15.175 -2.071 4.479 1.00 95.31 113 PHE A N 1
ATOM 904 C CA . PHE A 1 113 ? -14.076 -1.196 4.100 1.00 95.31 113 PHE A CA 1
ATOM 905 C C . PHE A 1 113 ? -13.829 -0.123 5.152 1.00 95.31 113 PHE A C 1
ATOM 907 O O . PHE A 1 113 ? -14.765 0.436 5.724 1.00 95.31 113 PHE A O 1
ATOM 914 N N . ALA A 1 114 ? -12.558 0.202 5.376 1.00 97.12 114 ALA A N 1
ATOM 915 C CA . ALA A 1 114 ? -12.176 1.303 6.247 1.00 97.12 114 ALA A CA 1
ATOM 916 C C . ALA A 1 114 ? -11.110 2.196 5.621 1.00 97.12 114 ALA A C 1
ATOM 918 O O . ALA A 1 114 ? -10.337 1.768 4.757 1.00 97.12 114 ALA A O 1
ATOM 919 N N . GLU A 1 115 ? -11.090 3.439 6.084 1.00 97.62 115 GLU A N 1
ATOM 920 C CA . GLU A 1 115 ? -10.207 4.487 5.609 1.00 97.62 115 GLU A CA 1
ATOM 921 C C . GLU A 1 115 ? -8.987 4.633 6.519 1.00 97.62 115 GLU A C 1
ATOM 923 O O . GLU A 1 115 ? -9.085 4.659 7.750 1.00 97.62 115 GLU A O 1
ATOM 928 N N . PHE A 1 116 ? -7.819 4.770 5.899 1.00 96.75 116 PHE A N 1
ATOM 929 C CA . PHE A 1 116 ? -6.543 4.917 6.582 1.00 96.75 116 PHE A CA 1
ATOM 930 C C . PHE A 1 116 ? -5.735 6.038 5.947 1.00 96.75 116 PHE A C 1
ATOM 932 O O . PHE A 1 116 ? -5.466 6.030 4.745 1.00 96.75 116 PHE A O 1
ATOM 939 N N . ASN A 1 117 ? -5.296 6.980 6.771 1.00 95.38 117 ASN A N 1
ATOM 940 C CA . ASN A 1 117 ? -4.335 7.992 6.374 1.00 95.38 117 ASN A CA 1
ATOM 941 C C . ASN A 1 117 ? -2.919 7.411 6.451 1.00 95.38 117 ASN A C 1
ATOM 943 O O . ASN A 1 117 ? -2.450 7.028 7.526 1.00 95.38 117 ASN A O 1
ATOM 947 N N . MET A 1 118 ? -2.230 7.370 5.312 1.00 92.50 118 MET A N 1
ATOM 948 C CA . MET A 1 118 ? -0.816 7.004 5.199 1.00 92.50 118 MET A CA 1
ATOM 949 C C . MET A 1 118 ? -0.124 8.015 4.290 1.00 92.50 118 MET A C 1
ATOM 951 O O . MET A 1 118 ? -0.577 8.255 3.173 1.00 92.50 118 MET A O 1
ATOM 955 N N . GLN A 1 119 ? 0.973 8.619 4.750 1.00 88.50 119 GLN A N 1
ATOM 956 C CA . GLN A 1 119 ? 1.741 9.595 3.960 1.00 88.50 119 GLN A CA 1
ATOM 957 C C . GLN A 1 119 ? 0.872 10.728 3.376 1.00 88.50 119 GLN A C 1
ATOM 959 O O . GLN A 1 119 ? 0.983 11.070 2.200 1.00 88.50 119 GLN A O 1
ATOM 964 N N . ASN A 1 120 ? -0.029 11.286 4.194 1.00 85.44 120 ASN A N 1
ATOM 965 C CA . ASN A 1 120 ? -0.978 12.349 3.822 1.00 85.44 120 ASN A CA 1
ATOM 966 C C . ASN A 1 120 ? -1.958 11.987 2.688 1.00 85.44 120 ASN A C 1
ATOM 968 O O . ASN A 1 120 ? -2.553 12.873 2.076 1.00 85.44 120 ASN A O 1
ATOM 972 N N . LYS A 1 121 ? -2.140 10.694 2.408 1.00 90.00 121 LYS A N 1
ATOM 973 C CA . LYS A 1 121 ? -3.140 10.174 1.473 1.00 90.00 121 LYS A CA 1
ATOM 974 C C . LYS A 1 121 ? -4.115 9.266 2.215 1.00 90.00 121 LYS A C 1
ATOM 976 O O . LYS A 1 121 ? -3.704 8.491 3.080 1.00 90.00 121 LYS A O 1
ATOM 981 N N . ILE A 1 122 ? -5.388 9.346 1.840 1.00 93.44 122 ILE A N 1
ATOM 982 C CA . ILE A 1 122 ? -6.427 8.428 2.311 1.00 93.44 122 ILE A CA 1
ATOM 983 C C . ILE A 1 122 ? -6.422 7.199 1.407 1.00 93.44 122 ILE A C 1
ATOM 985 O O . ILE A 1 122 ? -6.512 7.317 0.184 1.00 93.44 122 ILE A O 1
ATOM 989 N N . TYR A 1 123 ? -6.345 6.026 2.023 1.00 93.44 123 TYR A N 1
ATOM 990 C CA . TYR A 1 123 ? -6.515 4.740 1.363 1.00 93.44 123 TYR A CA 1
ATOM 991 C C . TYR A 1 123 ? -7.720 4.021 1.946 1.00 93.44 123 TYR A C 1
ATOM 993 O O . TYR A 1 123 ? -7.935 4.041 3.157 1.00 93.44 123 TYR A O 1
ATOM 1001 N N . VAL A 1 124 ? -8.474 3.354 1.079 1.00 94.44 124 VAL A N 1
ATOM 1002 C CA . VAL A 1 124 ? -9.612 2.522 1.467 1.00 94.44 124 VAL A CA 1
ATOM 1003 C C . VAL A 1 124 ? -9.220 1.066 1.275 1.00 94.44 124 VAL A C 1
ATOM 1005 O O . VAL A 1 124 ? -8.902 0.650 0.158 1.00 94.44 124 VAL A O 1
ATOM 1008 N N . PHE A 1 125 ? -9.244 0.290 2.354 1.00 94.69 125 PHE A N 1
ATOM 1009 C CA . PHE A 1 125 ? -8.897 -1.129 2.320 1.00 94.69 125 PHE A CA 1
ATOM 1010 C C . PHE A 1 125 ? -10.051 -1.991 2.793 1.00 94.69 125 PHE A C 1
ATOM 1012 O O . PHE A 1 125 ? -10.818 -1.601 3.674 1.00 94.69 125 PHE A O 1
ATOM 1019 N N . GLU A 1 126 ? -10.145 -3.188 2.218 1.00 94.81 126 GLU A N 1
ATOM 1020 C CA . GLU A 1 126 ? -11.054 -4.204 2.731 1.00 94.81 126 GLU A CA 1
ATOM 1021 C C . GLU A 1 126 ? -10.555 -4.679 4.099 1.00 94.81 126 GLU A C 1
ATOM 1023 O O . GLU A 1 126 ? -9.357 -4.869 4.320 1.00 94.81 126 GLU A O 1
ATOM 1028 N N . ILE A 1 127 ? -11.478 -4.910 5.019 1.00 96.12 127 ILE A N 1
ATOM 1029 C CA . ILE A 1 127 ? -11.220 -5.377 6.371 1.00 96.12 127 ILE A CA 1
ATOM 1030 C C . ILE A 1 127 ? -11.582 -6.853 6.455 1.00 96.12 127 ILE A 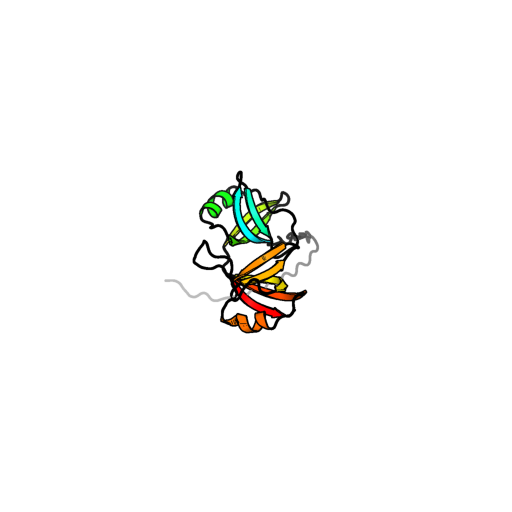C 1
ATOM 1032 O O . ILE A 1 127 ? -12.735 -7.252 6.226 1.00 96.12 127 ILE A O 1
ATOM 1036 N N . SER A 1 128 ? -10.592 -7.675 6.808 1.00 95.81 128 SER A N 1
ATOM 1037 C CA . SER A 1 128 ? -10.824 -9.100 7.002 1.00 95.81 128 SER A CA 1
ATOM 1038 C C . SER A 1 128 ? -11.816 -9.341 8.144 1.00 95.81 128 SER A C 1
ATOM 1040 O O . SER A 1 128 ? -11.902 -8.574 9.109 1.00 95.81 128 SER A O 1
ATOM 1042 N N . SER A 1 129 ? -12.596 -10.417 8.039 1.00 94.69 129 SER A N 1
ATOM 1043 C CA . SER A 1 129 ? -13.579 -10.779 9.065 1.00 94.69 129 SER A CA 1
ATOM 1044 C C . SER A 1 129 ? -12.944 -10.978 10.439 1.00 94.69 129 SER A C 1
ATOM 1046 O O . SER A 1 129 ? -13.571 -10.650 11.440 1.00 94.69 129 SER A O 1
ATOM 1048 N N . GLU A 1 130 ? -11.701 -11.464 10.489 1.00 95.62 130 GLU A N 1
ATOM 1049 C CA . GLU A 1 130 ? -10.979 -11.748 11.732 1.00 95.62 130 GLU A CA 1
ATOM 1050 C C . GLU A 1 130 ? -10.639 -10.484 12.533 1.00 95.62 130 GLU A C 1
ATOM 1052 O O . GLU A 1 130 ? -10.493 -10.552 13.752 1.00 95.62 130 GLU A O 1
ATOM 1057 N N . VAL A 1 131 ? -10.510 -9.328 11.872 1.00 96.06 131 VAL A N 1
ATOM 1058 C CA . VAL A 1 131 ? -10.143 -8.062 12.529 1.00 96.06 131 VAL A CA 1
ATOM 1059 C C . VAL A 1 131 ? -11.278 -7.047 12.570 1.00 96.06 131 VAL A C 1
ATOM 1061 O O . VAL A 1 131 ? -11.137 -6.012 13.218 1.00 96.06 131 VAL A O 1
ATOM 1064 N N . ARG A 1 132 ? -12.413 -7.329 11.923 1.00 94.69 132 ARG A N 1
ATOM 1065 C CA . ARG A 1 132 ? -13.538 -6.390 11.793 1.00 94.69 132 ARG A CA 1
ATOM 1066 C C . ARG A 1 132 ? -14.035 -5.858 13.134 1.00 94.69 132 ARG A C 1
ATOM 1068 O O . ARG A 1 132 ? -14.253 -4.660 13.267 1.00 94.69 132 ARG A O 1
ATOM 1075 N N . GLU A 1 133 ? -14.154 -6.719 14.144 1.00 94.94 133 GLU A N 1
ATOM 1076 C CA . GLU A 1 133 ? -14.548 -6.294 15.493 1.00 94.94 133 GLU A CA 1
ATOM 1077 C C . GLU A 1 133 ? -13.529 -5.325 16.108 1.00 94.94 133 GLU A C 1
ATOM 1079 O O . GLU A 1 133 ? -13.912 -4.319 16.704 1.00 94.94 133 GLU A O 1
ATOM 1084 N N . LYS A 1 134 ? -12.224 -5.578 15.929 1.00 95.31 134 LYS A N 1
ATOM 1085 C CA . LYS A 1 134 ? -11.180 -4.663 16.408 1.00 95.31 134 LYS A CA 1
ATOM 1086 C C . LYS A 1 134 ? -11.305 -3.297 15.738 1.00 95.31 134 LYS A C 1
ATOM 1088 O O . LYS A 1 134 ? -11.253 -2.294 16.441 1.00 95.31 134 LYS A O 1
ATOM 1093 N N . VAL A 1 135 ? -11.488 -3.269 14.414 1.00 96.12 135 VAL A N 1
ATOM 1094 C CA . VAL A 1 135 ? -11.604 -2.028 13.629 1.00 96.12 135 VAL A CA 1
ATOM 1095 C C . VAL A 1 135 ? -12.851 -1.234 14.026 1.00 96.12 135 VAL A C 1
ATOM 1097 O O . VAL A 1 135 ? -12.737 -0.046 14.303 1.00 96.12 135 VAL A O 1
ATOM 1100 N N . ASN A 1 136 ? -14.012 -1.885 14.160 1.00 95.00 136 ASN A N 1
ATOM 1101 C CA . ASN A 1 136 ? -15.266 -1.228 14.560 1.00 95.00 136 ASN A CA 1
ATOM 1102 C C . ASN A 1 136 ? -15.203 -0.576 15.952 1.00 95.00 136 ASN A C 1
ATOM 1104 O O . ASN A 1 136 ? -15.979 0.327 16.251 1.00 95.00 136 ASN A O 1
ATOM 1108 N N . ASN A 1 137 ? -14.285 -1.031 16.806 1.00 95.56 137 ASN A N 1
ATOM 1109 C CA . ASN A 1 137 ? -14.059 -0.486 18.143 1.00 95.56 137 ASN A CA 1
ATOM 1110 C C . ASN A 1 137 ? -12.960 0.597 18.186 1.00 95.56 137 ASN A C 1
ATOM 1112 O O . ASN A 1 137 ? -12.618 1.095 19.268 1.00 95.56 137 ASN A O 1
ATOM 1116 N N . LEU A 1 138 ? -12.359 0.952 17.046 1.00 96.31 138 LEU A N 1
ATOM 1117 C CA . LEU A 1 138 ? -11.399 2.049 16.964 1.00 96.31 138 LEU A CA 1
ATOM 1118 C C . LEU A 1 138 ? -12.106 3.402 16.946 1.00 96.31 138 LEU A C 1
ATOM 1120 O O . LEU A 1 138 ? -13.200 3.562 16.416 1.00 96.31 138 LEU A O 1
ATOM 1124 N N . LYS A 1 139 ? -11.433 4.398 17.522 1.00 96.44 139 LYS A N 1
ATOM 1125 C CA . LYS A 1 139 ? -11.801 5.804 17.358 1.00 96.44 139 LYS A CA 1
ATOM 1126 C C . LYS A 1 139 ? -11.023 6.367 16.176 1.00 96.44 139 LYS A C 1
ATOM 1128 O O . LYS A 1 139 ? -9.848 6.038 16.016 1.00 96.44 139 LYS A O 1
ATOM 1133 N N . GLU A 1 140 ? -11.664 7.218 15.390 1.00 97.50 140 GLU A N 1
ATOM 1134 C CA . GLU A 1 140 ? -11.001 7.993 14.340 1.00 97.50 140 GLU A CA 1
ATOM 1135 C C . GLU A 1 140 ? -9.830 8.806 14.914 1.00 97.50 140 GLU A C 1
ATOM 1137 O O . GLU A 1 140 ? -9.852 9.235 16.073 1.00 97.50 140 GLU A O 1
ATOM 1142 N N . GLY A 1 141 ? -8.782 8.982 14.111 1.00 96.88 141 GLY A N 1
ATOM 1143 C CA . GLY A 1 141 ? -7.553 9.679 14.493 1.00 96.88 141 GLY A CA 1
ATOM 1144 C C . GLY A 1 141 ? -6.545 8.832 15.277 1.00 96.88 141 GLY A C 1
ATOM 1145 O O . GLY A 1 141 ? -5.470 9.329 15.602 1.00 96.88 141 GLY A O 1
ATOM 1146 N N . VAL A 1 142 ? -6.846 7.564 15.580 1.00 97.06 142 VAL A N 1
ATOM 1147 C CA . VAL A 1 142 ? -5.913 6.675 16.291 1.00 97.06 142 VAL A CA 1
ATOM 1148 C C . VAL A 1 142 ? -4.830 6.152 15.347 1.00 97.06 142 VAL A C 1
ATOM 1150 O O . VAL A 1 142 ? -5.127 5.614 14.279 1.00 97.06 142 VAL A O 1
ATOM 1153 N N . GLU A 1 143 ? -3.573 6.262 15.775 1.00 97.44 143 GLU A N 1
ATOM 1154 C CA . GLU A 1 143 ? -2.443 5.603 15.122 1.00 97.44 143 GLU A CA 1
ATOM 1155 C C . GLU A 1 143 ? -2.490 4.087 15.331 1.00 97.44 143 GLU A C 1
ATOM 1157 O O . GLU A 1 143 ? -2.653 3.574 16.442 1.00 97.44 143 GLU A O 1
ATOM 1162 N N . VAL A 1 144 ? -2.314 3.359 14.237 1.00 97.50 144 VAL A N 1
ATOM 1163 C CA . VAL A 1 144 ? -2.361 1.902 14.194 1.00 97.50 144 VAL A CA 1
ATOM 1164 C C . VAL A 1 144 ? -1.223 1.359 13.339 1.00 97.50 144 VAL A C 1
ATOM 1166 O O . VAL A 1 144 ? -0.753 2.007 12.402 1.00 97.50 144 VAL A O 1
ATOM 1169 N N . ASN A 1 145 ? -0.800 0.136 13.637 1.00 97.19 145 ASN A N 1
ATOM 1170 C CA . ASN A 1 145 ? -0.056 -0.696 12.702 1.00 97.19 145 ASN A CA 1
ATOM 1171 C C . ASN A 1 145 ? -1.040 -1.655 12.044 1.00 97.19 145 ASN A C 1
ATOM 1173 O O . ASN A 1 145 ? -1.645 -2.484 12.726 1.00 97.19 145 ASN A O 1
ATOM 1177 N N . ILE A 1 146 ? -1.183 -1.562 10.726 1.00 97.25 146 ILE A N 1
ATOM 1178 C CA . ILE A 1 146 ? -1.988 -2.499 9.940 1.00 97.25 146 ILE A CA 1
ATOM 1179 C C . ILE A 1 146 ? -1.080 -3.454 9.184 1.00 97.25 146 ILE A C 1
ATOM 1181 O O . ILE A 1 146 ? -0.016 -3.064 8.709 1.00 97.25 146 ILE A O 1
ATOM 1185 N N . THR A 1 147 ? -1.506 -4.707 9.042 1.00 97.62 147 THR A N 1
ATOM 1186 C CA . THR A 1 147 ? -0.900 -5.636 8.084 1.00 97.62 147 THR A CA 1
ATOM 1187 C C . THR A 1 147 ? -1.772 -5.709 6.842 1.00 97.62 147 THR A C 1
ATOM 1189 O O . THR A 1 147 ? -2.891 -6.222 6.906 1.00 97.62 147 THR A O 1
ATOM 1192 N N . LEU A 1 148 ? -1.250 -5.205 5.728 1.00 96.31 148 LEU A N 1
ATOM 1193 C CA . LEU A 1 148 ? -1.854 -5.322 4.407 1.00 96.31 148 LEU A CA 1
ATOM 1194 C C . LEU A 1 148 ? -1.454 -6.654 3.785 1.00 96.31 148 LEU A C 1
ATOM 1196 O O . LEU A 1 148 ? -0.297 -7.062 3.902 1.00 96.31 148 LEU A O 1
ATOM 1200 N N . LYS A 1 149 ? -2.396 -7.310 3.112 1.00 94.81 149 LYS A N 1
ATOM 1201 C CA . LYS A 1 149 ? -2.170 -8.533 2.349 1.00 94.81 149 LYS A CA 1
ATOM 1202 C C . LYS A 1 149 ? -2.674 -8.372 0.915 1.00 94.81 149 LYS A C 1
ATOM 1204 O O . LYS A 1 149 ? -3.781 -7.869 0.702 1.00 94.81 149 LYS A O 1
ATOM 1209 N N . GLN A 1 150 ?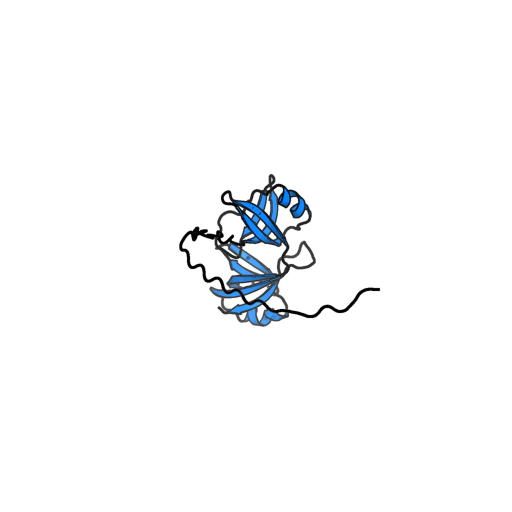 -1.865 -8.831 -0.036 1.00 89.38 150 GLN A N 1
ATOM 1210 C CA . GLN A 1 150 ? -2.243 -8.996 -1.433 1.00 89.38 150 GLN A CA 1
ATOM 1211 C C . GLN A 1 150 ? -3.299 -10.100 -1.555 1.00 89.38 150 GLN A C 1
ATOM 1213 O O . GLN A 1 150 ? -3.163 -11.187 -0.992 1.00 89.38 150 GLN A O 1
ATOM 1218 N N . LEU A 1 151 ? -4.374 -9.829 -2.289 1.00 83.75 151 LEU A N 1
ATOM 1219 C CA . LEU A 1 151 ? -5.362 -10.853 -2.612 1.00 83.75 151 LEU A CA 1
ATOM 1220 C C . LEU A 1 151 ? -4.988 -11.527 -3.935 1.00 83.75 151 LEU A C 1
ATOM 1222 O O . LEU A 1 151 ? -4.464 -10.881 -4.841 1.00 83.75 151 LEU A O 1
ATOM 1226 N N . GLU A 1 152 ? -5.279 -12.826 -4.045 1.00 72.06 152 GLU A N 1
ATOM 1227 C CA . GLU A 1 152 ? -4.995 -13.634 -5.245 1.00 72.06 152 GLU A CA 1
ATOM 1228 C C . GLU A 1 152 ? -5.774 -13.162 -6.480 1.00 72.06 152 GLU A C 1
ATOM 1230 O O . GLU A 1 152 ? -5.402 -13.476 -7.606 1.00 72.06 152 GLU A O 1
ATOM 1235 N N . ILE A 1 153 ? -6.851 -12.400 -6.276 1.00 67.62 153 ILE A N 1
ATOM 1236 C CA . ILE A 1 153 ? -7.635 -11.808 -7.356 1.00 67.62 153 ILE A CA 1
ATOM 1237 C C . ILE A 1 153 ? -7.022 -10.436 -7.676 1.00 67.62 153 ILE A C 1
ATOM 1239 O O . ILE A 1 153 ? -7.160 -9.522 -6.859 1.00 67.62 153 ILE A O 1
ATOM 1243 N N . PRO A 1 154 ? -6.376 -10.269 -8.843 1.00 52.09 154 PRO A N 1
ATOM 1244 C CA . PRO A 1 154 ? -5.544 -9.104 -9.158 1.00 52.09 154 PRO A CA 1
ATOM 1245 C C . PRO A 1 154 ? -6.309 -7.776 -9.254 1.00 52.09 154 PRO A C 1
ATOM 1247 O O . PRO A 1 154 ? -5.698 -6.717 -9.193 1.00 52.09 154 PRO A O 1
ATOM 1250 N N . GLU A 1 155 ? -7.637 -7.807 -9.380 1.00 57.34 155 GLU A N 1
ATOM 1251 C CA . GLU A 1 155 ? -8.467 -6.594 -9.399 1.00 57.34 155 GLU A CA 1
ATOM 1252 C C . GLU A 1 155 ? -8.897 -6.123 -8.002 1.00 57.34 155 GLU A C 1
ATOM 1254 O O . GLU A 1 155 ? -9.385 -5.000 -7.856 1.00 57.34 155 GLU A O 1
ATOM 1259 N N . ASN A 1 156 ? -8.713 -6.947 -6.965 1.00 58.94 156 ASN A N 1
ATOM 1260 C CA . ASN A 1 156 ? -9.149 -6.594 -5.622 1.00 58.94 156 ASN A CA 1
ATOM 1261 C C . ASN A 1 156 ? -8.124 -5.709 -4.906 1.00 58.94 156 ASN A C 1
ATOM 1263 O O . ASN A 1 156 ? -6.913 -5.918 -4.973 1.00 58.94 156 ASN A O 1
ATOM 1267 N N . ASN A 1 157 ? -8.648 -4.733 -4.166 1.00 74.50 157 ASN A N 1
ATOM 1268 C CA . ASN A 1 157 ? -7.874 -3.905 -3.250 1.00 74.50 157 ASN A CA 1
ATOM 1269 C C . ASN A 1 157 ? -7.155 -4.770 -2.201 1.00 74.50 157 ASN A C 1
ATOM 1271 O O . ASN A 1 157 ? -7.600 -5.864 -1.852 1.00 74.50 157 ASN A O 1
ATOM 1275 N N . LEU A 1 158 ? -6.054 -4.249 -1.658 1.00 91.56 158 LEU A N 1
ATOM 1276 C CA . LEU A 1 158 ? -5.372 -4.865 -0.523 1.00 91.56 158 LEU A CA 1
ATOM 1277 C C . LEU A 1 158 ? -6.326 -5.008 0.671 1.00 91.56 158 LEU A C 1
ATOM 1279 O O . LEU A 1 158 ? -7.209 -4.170 0.890 1.00 91.56 158 LEU A O 1
ATOM 1283 N N . ARG A 1 159 ? -6.110 -6.059 1.465 1.00 94.94 159 ARG A N 1
ATOM 1284 C CA . ARG A 1 159 ? -6.914 -6.348 2.656 1.00 94.94 159 ARG A CA 1
ATOM 1285 C C . ARG A 1 159 ? -6.107 -6.153 3.932 1.00 94.94 159 ARG A C 1
ATOM 1287 O O . ARG A 1 159 ? -4.984 -6.643 4.039 1.00 94.94 159 ARG A O 1
ATOM 1294 N N . VAL A 1 160 ? -6.707 -5.510 4.927 1.00 96.81 160 VAL A N 1
ATOM 1295 C CA . VAL A 1 160 ? -6.189 -5.463 6.297 1.00 96.81 160 VAL A CA 1
ATOM 1296 C C . VAL A 1 160 ? -6.502 -6.790 6.983 1.00 96.81 160 VAL A C 1
ATOM 1298 O O . VAL A 1 160 ? -7.670 -7.121 7.186 1.00 96.81 160 VAL A O 1
ATOM 1301 N N . ILE A 1 161 ? -5.458 -7.544 7.333 1.00 97.00 161 ILE A N 1
ATOM 1302 C CA . ILE A 1 161 ? -5.560 -8.862 7.994 1.00 97.00 161 ILE A CA 1
ATOM 1303 C C . ILE A 1 161 ? -5.098 -8.853 9.456 1.00 97.00 161 ILE A C 1
ATOM 1305 O O . ILE A 1 161 ? -5.310 -9.818 10.183 1.00 97.00 161 ILE A O 1
ATOM 1309 N N . ASN A 1 162 ? -4.434 -7.780 9.885 1.00 97.50 162 ASN A N 1
ATOM 1310 C CA . ASN A 1 162 ? -4.121 -7.515 11.285 1.00 97.50 162 ASN A CA 1
ATOM 1311 C C . ASN A 1 162 ? -4.148 -6.005 11.535 1.00 97.50 162 ASN A C 1
ATOM 1313 O O . ASN A 1 162 ? -3.836 -5.226 10.631 1.00 97.50 162 ASN A O 1
ATOM 1317 N N . ILE A 1 163 ? -4.503 -5.613 12.754 1.00 97.38 163 ILE A N 1
ATOM 1318 C CA . ILE A 1 163 ? -4.476 -4.235 13.223 1.00 97.38 163 ILE A CA 1
ATOM 1319 C C . ILE A 1 163 ? -4.184 -4.203 14.721 1.00 97.38 163 ILE A C 1
ATOM 1321 O O . ILE A 1 163 ? -4.877 -4.848 15.514 1.00 97.38 163 ILE A O 1
ATOM 1325 N N . ASP A 1 164 ? -3.176 -3.420 15.089 1.00 95.31 164 ASP A N 1
ATOM 1326 C CA . ASP A 1 164 ? -2.751 -3.212 16.468 1.00 95.31 164 ASP A CA 1
ATOM 1327 C C . ASP A 1 164 ? -2.613 -1.705 16.726 1.00 95.31 164 ASP A C 1
ATOM 1329 O O . ASP A 1 164 ? -2.151 -0.957 15.862 1.00 95.31 164 ASP A O 1
ATOM 1333 N N . LYS A 1 165 ? -3.050 -1.238 17.900 1.00 89.31 165 LYS A N 1
ATOM 1334 C CA . LYS A 1 165 ? -2.859 0.163 18.306 1.00 89.31 165 LYS A CA 1
ATOM 1335 C C . LYS A 1 165 ? -1.375 0.399 18.586 1.00 89.31 165 LYS A C 1
ATOM 1337 O O . LYS A 1 165 ? -0.750 -0.457 19.215 1.00 89.31 165 LYS A O 1
ATOM 1342 N N . ASN A 1 166 ? -0.845 1.523 18.106 1.00 74.62 166 ASN A N 1
ATOM 1343 C CA . ASN A 1 166 ? 0.486 1.992 18.504 1.00 74.62 166 ASN A CA 1
ATOM 1344 C C . ASN A 1 166 ? 0.465 2.601 19.909 1.00 74.62 166 ASN A C 1
ATOM 1346 O O . ASN A 1 166 ? -0.591 3.150 20.302 1.00 74.62 166 ASN A O 1
#

Sequence (166 aa):
MKMKILTLVFILIFLITSCNNTENIDNNQEKSVEYIGIYQGLYNDNAKIDVINIPYEYNSFKLSEDVKNSIKDYSKNSLISFKIDSKNIITELNNIDKVAVKAVFNGMADDRFAEFNMQNKIYVFEISSEVREKVNNLKEGVEVNITLKQLEIPENNLRVINIDKN

Secondary structure (DSSP, 8-state):
--------------------------------PPEEEEEEEEETTEEEEEE-SS-----EEEE-HHHHHHGGGPPTT-EEEEEE-TTSEEEEEEE-SEEEEEEEEEEESSSSEEEEEETTEEEEEEE-TTTHHHHHTPPTT-EEEEEEE--SSTTSPPEEEEEEE-

Nearest PDB structures (foldseek):
  6wom-assembly2_C  TM=7.803E-01  e=5.144E-02  Elizabethkingia anophelis
  1x65-assembly1_A  TM=6.444E-01  e=4.381E-02  Homo sapiens
  3en2-assembly1_A-2  TM=6.612E-01  e=6.041E-02  Ralstonia solanacearum
  7pbu-assembly1_A  TM=7.346E-01  e=1.212E-01  Salmonella enterica subsp. enterica serovar Typhimurium
  7x7q-assembly1_A  TM=5.878E-01  e=5.732E-01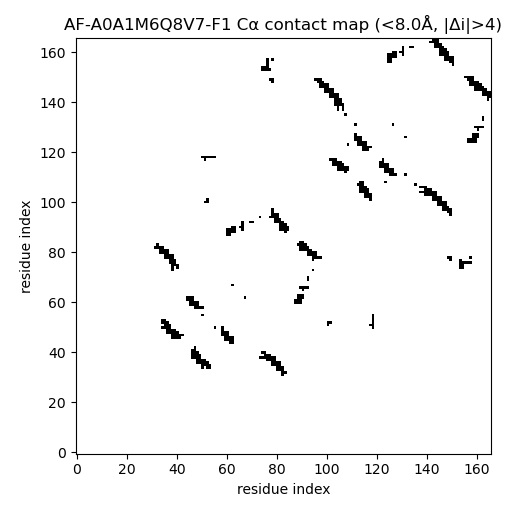  Pseudomonas aeruginosa PAO1

Solvent-accessible surface area (backbone atoms only — not comparable to full-atom values): 9958 Å² total; per-residue (Å²): 135,86,84,91,79,86,87,82,90,78,90,78,88,78,89,75,90,77,83,84,80,80,76,78,75,78,80,71,70,73,77,76,65,78,45,37,29,37,30,67,43,78,56,95,82,16,44,31,32,52,49,47,72,54,86,60,93,70,43,73,27,44,56,35,76,74,40,60,65,64,53,73,80,60,48,47,57,36,36,32,38,36,32,60,49,102,82,51,31,30,69,45,76,43,82,43,62,62,50,79,37,67,31,28,34,64,41,71,76,54,100,49,30,32,32,30,38,35,70,94,38,82,43,76,28,39,48,33,81,91,36,41,70,62,57,74,70,55,60,65,74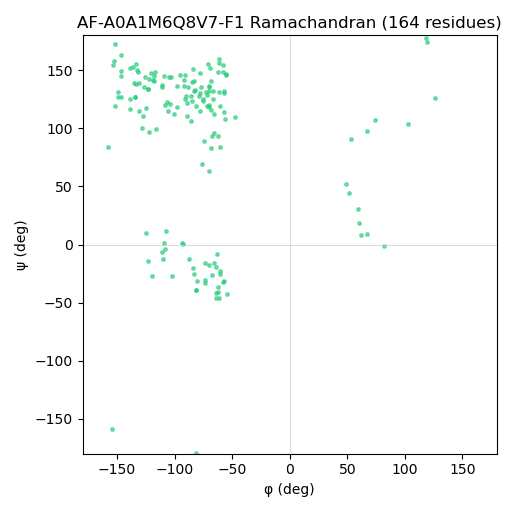,40,51,28,39,34,27,40,30,56,50,94,53,57,87,48,67,43,28,36,70,40,75,44,80,110

Mean predicted aligned error: 11.11 Å

pLDDT: mean 81.62, std 22.29, range [28.62, 98.06]

Organism: NCBI:txid1123349